Protein AF-H3BUK2-F1 (afdb_monomer_lite)

Radius of gyration: 29.96 Å; chains: 1; bounding box: 55×35×66 Å

Sequence (90 aa):
MSKCRKTPVQQLASPASFSPDILADIFELFAKNFSYGKPLNNEWQLPDPSEIFTCDHTELNAFLDLKNSLNEVKNLLSDKKLDEWHEHTA

Structure (mmCIF, N/CA/C/O backbone):
data_AF-H3BUK2-F1
#
_entry.id   AF-H3BUK2-F1
#
loop_
_atom_site.group_PDB
_atom_site.id
_atom_site.type_symbol
_atom_site.label_atom_id
_atom_site.label_alt_id
_atom_site.label_comp_id
_atom_site.label_asym_id
_atom_site.label_entity_id
_atom_site.label_seq_id
_atom_site.pdbx_PDB_ins_code
_atom_site.Cartn_x
_atom_site.Cartn_y
_atom_site.Cartn_z
_atom_site.occupancy
_atom_site.B_iso_or_equiv
_atom_site.auth_seq_id
_atom_site.auth_comp_id
_atom_site.auth_asym_id
_atom_site.auth_atom_id
_atom_site.pdbx_PDB_model_num
ATOM 1 N N . MET A 1 1 ? 33.979 -20.113 41.781 1.00 43.41 1 MET A N 1
ATOM 2 C CA . MET A 1 1 ? 33.652 -18.830 42.444 1.00 43.41 1 MET A CA 1
ATOM 3 C C . MET A 1 1 ? 33.654 -17.721 41.395 1.00 43.41 1 MET A C 1
ATOM 5 O O . MET A 1 1 ? 34.669 -17.062 41.225 1.00 43.41 1 MET A O 1
ATOM 9 N N . SER A 1 2 ? 32.546 -17.534 40.673 1.00 49.44 2 SER A N 1
ATOM 10 C CA . SER A 1 2 ? 32.396 -16.438 39.703 1.00 49.44 2 SER A CA 1
ATOM 11 C C . SER A 1 2 ? 31.236 -15.556 40.144 1.00 49.44 2 SER A C 1
ATOM 13 O O . SER A 1 2 ? 30.115 -16.026 40.318 1.00 49.44 2 SER A O 1
ATOM 15 N N . LYS A 1 3 ? 31.549 -14.291 40.429 1.00 54.47 3 LYS A N 1
ATOM 16 C CA . LYS A 1 3 ? 30.641 -13.302 41.014 1.00 54.47 3 LYS A CA 1
ATOM 17 C C . LYS A 1 3 ? 29.566 -12.919 39.992 1.00 54.47 3 LYS A C 1
ATOM 19 O O . LYS A 1 3 ? 29.883 -12.326 38.965 1.00 54.47 3 LYS A O 1
ATOM 24 N N . CYS A 1 4 ? 28.308 -13.240 40.285 1.00 55.25 4 CYS A N 1
ATOM 25 C CA . CYS A 1 4 ? 27.162 -12.790 39.500 1.00 55.25 4 CYS A CA 1
ATOM 26 C C . CYS A 1 4 ? 27.012 -11.266 39.662 1.00 55.25 4 CYS A C 1
ATOM 28 O O . CYS A 1 4 ? 26.856 -10.769 40.782 1.00 55.25 4 CYS A O 1
ATOM 30 N N . ARG A 1 5 ? 27.128 -10.509 38.564 1.00 57.84 5 ARG A N 1
ATOM 31 C CA . ARG A 1 5 ? 26.871 -9.062 38.548 1.00 57.84 5 ARG A CA 1
ATOM 32 C C . ARG 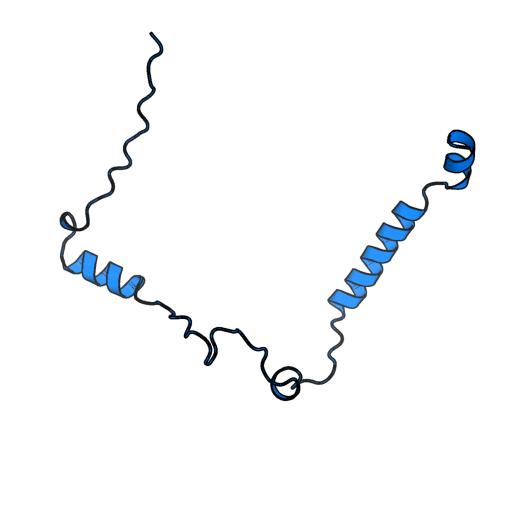A 1 5 ? 25.368 -8.843 38.732 1.00 57.84 5 ARG A C 1
ATOM 34 O O . ARG A 1 5 ? 24.579 -9.344 37.941 1.00 57.84 5 ARG A O 1
ATOM 41 N N . LYS A 1 6 ? 24.977 -8.099 39.771 1.00 54.53 6 LYS A N 1
ATOM 42 C CA . LYS A 1 6 ? 23.586 -7.681 39.984 1.00 54.53 6 LYS A CA 1
ATOM 43 C C . LYS A 1 6 ? 23.212 -6.670 38.898 1.00 54.53 6 LYS A C 1
ATOM 45 O O . LYS A 1 6 ? 23.835 -5.614 38.812 1.00 54.53 6 LYS A O 1
ATOM 50 N N . THR A 1 7 ? 22.228 -6.999 38.070 1.00 52.12 7 THR A N 1
ATOM 51 C CA . THR A 1 7 ? 21.535 -6.039 37.204 1.00 52.12 7 THR A CA 1
ATOM 52 C C . THR A 1 7 ? 20.889 -4.952 38.070 1.00 52.12 7 THR A C 1
ATOM 54 O O . THR A 1 7 ? 20.356 -5.283 39.135 1.00 52.12 7 THR A O 1
ATOM 57 N N . PRO A 1 8 ? 20.928 -3.666 37.672 1.00 48.56 8 PRO A N 1
ATOM 58 C CA . PRO A 1 8 ? 20.193 -2.625 38.375 1.00 48.56 8 PRO A CA 1
ATOM 59 C C . PRO A 1 8 ? 18.715 -3.000 38.357 1.00 48.56 8 PRO A C 1
ATOM 61 O O . PRO A 1 8 ? 18.124 -3.163 37.291 1.00 48.56 8 PRO A O 1
ATOM 64 N N . VAL A 1 9 ? 18.139 -3.195 39.540 1.00 52.19 9 VAL A N 1
ATOM 65 C CA . VAL A 1 9 ? 16.698 -3.347 39.704 1.00 52.19 9 VAL A CA 1
ATOM 66 C C . VAL A 1 9 ? 16.101 -2.021 39.249 1.00 52.19 9 VAL A C 1
ATOM 68 O O . VAL A 1 9 ? 16.123 -1.046 39.996 1.00 52.19 9 VAL A O 1
ATOM 71 N N . GLN A 1 10 ? 15.617 -1.956 38.007 1.00 54.78 10 GLN A N 1
ATOM 72 C CA . GLN A 1 10 ? 14.588 -0.991 37.648 1.00 54.78 10 GLN A CA 1
ATOM 73 C C . GLN A 1 10 ? 13.451 -1.272 38.623 1.00 54.78 10 GLN A C 1
ATOM 75 O O . GLN A 1 10 ? 12.759 -2.282 38.504 1.00 54.78 10 GLN A O 1
ATOM 80 N N . GLN A 1 11 ? 13.353 -0.456 39.672 1.00 55.56 11 GLN A N 1
ATOM 81 C CA . GLN A 1 11 ? 12.221 -0.492 40.577 1.00 55.56 11 GLN A CA 1
ATOM 82 C C . GLN A 1 11 ? 11.001 -0.213 39.711 1.00 55.56 11 GLN A C 1
ATOM 84 O O . GLN A 1 11 ? 10.767 0.919 39.295 1.00 55.56 11 GLN A O 1
ATOM 89 N N . LEU A 1 12 ? 10.273 -1.273 39.376 1.00 56.44 12 LEU A N 1
ATOM 90 C CA . LEU A 1 12 ? 8.979 -1.173 38.740 1.00 56.44 12 LEU A CA 1
ATOM 91 C C . LEU A 1 12 ? 8.077 -0.508 39.779 1.00 56.44 12 LEU A C 1
ATOM 93 O O . LEU A 1 12 ? 7.650 -1.157 40.736 1.00 56.44 12 LEU A O 1
ATOM 97 N N . ALA A 1 13 ? 7.907 0.812 39.666 1.00 63.03 13 ALA A N 1
ATOM 98 C CA . ALA A 1 13 ? 7.043 1.576 40.550 1.00 63.03 13 ALA A CA 1
ATOM 99 C C . ALA A 1 13 ? 5.664 0.912 40.522 1.00 63.03 13 ALA A C 1
ATOM 101 O O . ALA A 1 13 ? 5.012 0.839 39.481 1.00 63.03 13 ALA A O 1
ATOM 102 N N . SER A 1 14 ? 5.278 0.318 41.649 1.00 66.50 14 SER A N 1
ATOM 103 C CA . SER A 1 14 ? 3.999 -0.371 41.747 1.00 66.50 14 SER A CA 1
ATOM 104 C C . SER A 1 14 ? 2.891 0.682 41.716 1.00 66.50 14 SER A C 1
ATOM 106 O O . SER A 1 14 ? 3.030 1.700 42.388 1.00 66.50 14 SER A O 1
ATOM 108 N N . PRO A 1 15 ? 1.779 0.463 40.997 1.00 61.28 15 PRO A N 1
ATOM 109 C CA . PRO A 1 15 ? 0.724 1.468 40.826 1.00 61.28 15 PRO A CA 1
ATOM 110 C C . PRO A 1 15 ? 0.132 1.997 42.147 1.00 61.28 15 PRO A C 1
ATOM 112 O O . PRO A 1 15 ? -0.437 3.079 42.171 1.00 61.28 15 PRO A O 1
ATOM 115 N N . ALA A 1 16 ? 0.337 1.289 43.263 1.00 65.62 16 ALA A N 1
ATOM 116 C CA . ALA A 1 16 ? -0.021 1.724 44.613 1.00 65.62 16 ALA A CA 1
ATOM 117 C C . ALA A 1 16 ? 0.801 2.914 45.165 1.00 65.62 16 ALA A C 1
ATOM 119 O O . ALA A 1 16 ? 0.462 3.424 46.229 1.00 65.62 16 ALA A O 1
ATOM 120 N N . SER A 1 17 ? 1.881 3.347 44.499 1.00 79.44 17 SER A N 1
ATOM 121 C CA . SER A 1 17 ? 2.712 4.480 44.944 1.00 79.44 17 SER A CA 1
ATOM 122 C C . SER A 1 17 ? 2.287 5.842 44.386 1.00 79.44 17 SER A C 1
ATOM 124 O O . SER A 1 17 ? 2.902 6.846 44.738 1.00 79.44 17 SER A O 1
ATOM 126 N N . PHE A 1 18 ? 1.292 5.890 43.498 1.00 82.25 18 PHE A N 1
ATOM 127 C CA . PHE A 1 18 ? 0.847 7.121 42.839 1.00 82.25 18 PHE A CA 1
ATOM 128 C C . PHE A 1 18 ? -0.477 7.617 43.426 1.00 82.25 18 PHE A C 1
ATOM 130 O O . PHE A 1 18 ? -1.298 6.820 43.882 1.00 82.25 18 PHE A O 1
ATOM 137 N N . SER A 1 19 ? -0.685 8.937 43.431 1.00 87.94 19 SER A N 1
ATOM 138 C CA . SER A 1 19 ? -1.963 9.513 43.852 1.00 87.94 19 SER A CA 1
ATOM 139 C C . SER A 1 19 ? -3.083 9.133 42.869 1.00 87.94 19 SER A C 1
ATOM 141 O O . SER A 1 19 ? -2.806 8.891 41.689 1.00 87.94 19 SER A O 1
ATOM 143 N N . PRO A 1 20 ? -4.350 9.101 43.322 1.00 86.62 20 PRO A N 1
ATOM 144 C CA . PRO A 1 20 ? -5.489 8.770 42.465 1.00 86.62 20 PRO A CA 1
ATOM 145 C C . PRO A 1 20 ? -5.589 9.651 41.214 1.00 86.62 20 PRO A C 1
ATOM 147 O O . PRO A 1 20 ? -5.898 9.136 40.144 1.00 86.62 20 PRO A O 1
ATOM 150 N N . ASP A 1 21 ? -5.258 10.939 41.334 1.00 89.31 21 ASP A N 1
ATOM 151 C CA . ASP A 1 21 ? -5.292 11.892 40.217 1.00 89.31 21 ASP A CA 1
ATOM 152 C C . ASP A 1 21 ? -4.272 11.528 39.128 1.00 89.31 21 ASP A C 1
ATOM 154 O O . ASP A 1 21 ? -4.605 11.475 37.950 1.00 89.31 21 A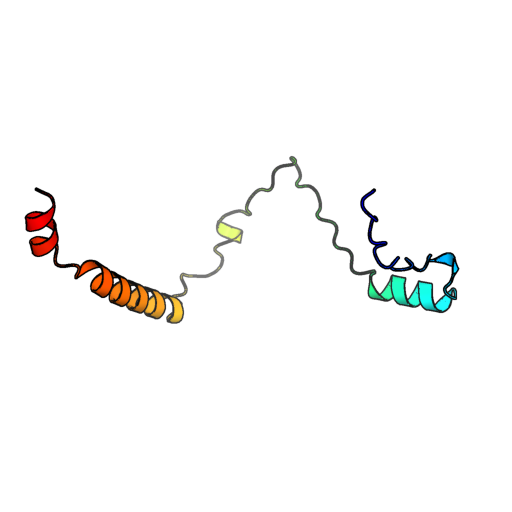SP A O 1
ATOM 158 N N . ILE A 1 22 ? -3.047 11.155 39.520 1.00 88.56 22 ILE A N 1
ATOM 159 C CA . ILE A 1 22 ? -2.001 10.734 38.573 1.00 88.56 22 ILE A CA 1
ATOM 160 C C . ILE A 1 22 ? -2.407 9.435 37.863 1.00 88.56 22 ILE A C 1
ATOM 162 O O . ILE A 1 22 ? -2.146 9.261 36.675 1.00 88.56 22 ILE A O 1
ATOM 166 N N . LEU A 1 23 ? -3.048 8.507 38.579 1.00 89.25 23 LEU A N 1
ATOM 167 C CA . LEU A 1 23 ? -3.543 7.265 37.982 1.00 89.25 23 LEU A CA 1
ATOM 168 C C . LEU A 1 23 ? -4.681 7.521 36.984 1.00 89.25 23 LEU A C 1
ATOM 170 O O . LEU A 1 23 ? -4.733 6.844 35.957 1.00 89.25 23 LEU A O 1
ATOM 174 N N . ALA A 1 24 ? -5.558 8.489 37.266 1.00 88.62 24 ALA A N 1
ATOM 175 C CA . ALA A 1 24 ? -6.627 8.898 36.361 1.00 88.62 24 ALA A CA 1
ATOM 176 C C . ALA A 1 24 ? -6.068 9.532 35.076 1.00 88.62 24 ALA A C 1
ATOM 178 O O . ALA A 1 24 ? -6.448 9.105 33.986 1.00 88.62 24 ALA A O 1
ATOM 179 N N . ASP A 1 25 ? -5.098 10.443 35.197 1.00 89.88 25 ASP A N 1
ATOM 180 C CA . ASP A 1 25 ? -4.432 11.078 34.053 1.00 89.88 25 ASP A CA 1
ATOM 181 C C . ASP A 1 25 ? -3.731 10.045 33.159 1.00 89.88 25 ASP A C 1
ATOM 183 O O . ASP A 1 25 ? -3.857 10.064 31.934 1.00 89.88 25 ASP A O 1
ATOM 187 N N . ILE A 1 26 ? -3.011 9.092 33.764 1.00 87.88 26 ILE A N 1
ATOM 188 C CA . ILE A 1 26 ? -2.377 7.991 33.028 1.00 87.88 26 ILE A CA 1
ATOM 189 C C . ILE A 1 26 ? -3.446 7.161 32.311 1.00 87.88 26 ILE A C 1
ATOM 191 O O . ILE A 1 26 ? -3.293 6.850 31.131 1.00 87.88 26 ILE A O 1
ATOM 195 N N . PHE A 1 27 ? -4.536 6.804 32.989 1.00 86.62 27 PHE A N 1
ATOM 196 C CA . PHE A 1 27 ? -5.600 6.028 32.362 1.00 86.62 27 PHE A CA 1
ATOM 197 C C . PHE A 1 27 ? -6.192 6.759 31.153 1.00 86.62 27 PHE A C 1
ATOM 199 O O . PHE A 1 27 ? -6.343 6.145 30.102 1.00 86.62 27 PHE A O 1
ATOM 206 N N . GLU A 1 28 ? -6.456 8.062 31.262 1.00 89.00 28 GLU A N 1
ATOM 207 C CA . GLU A 1 28 ? -6.989 8.875 30.166 1.00 89.00 28 GLU A CA 1
ATOM 208 C C . GLU A 1 28 ? -6.014 8.969 28.980 1.00 89.00 28 GLU A C 1
ATOM 210 O O . GLU A 1 28 ? -6.407 8.751 27.831 1.00 89.00 28 GLU A O 1
ATOM 215 N N . LEU A 1 29 ? -4.723 9.195 29.246 1.00 90.00 29 LEU A N 1
ATOM 216 C CA . LEU A 1 29 ? -3.684 9.282 28.213 1.00 90.00 29 LEU A CA 1
ATOM 217 C C . LEU A 1 29 ? -3.516 7.978 27.423 1.00 90.00 29 LEU A C 1
ATOM 219 O O . LEU A 1 29 ? -3.238 8.009 26.221 1.00 90.00 29 LEU A O 1
ATOM 223 N N . PHE A 1 30 ? -3.698 6.835 28.084 1.00 85.06 30 PHE A N 1
ATOM 224 C CA . PHE A 1 30 ? -3.538 5.508 27.488 1.00 85.06 30 PHE A CA 1
ATOM 225 C C . PHE A 1 30 ? -4.874 4.803 27.195 1.00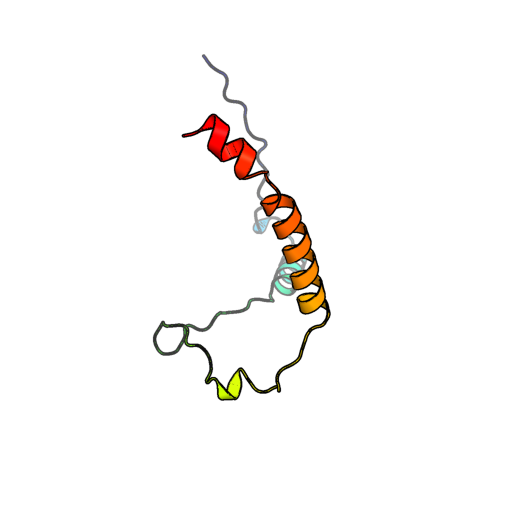 85.06 30 PHE A C 1
ATOM 227 O O . PHE A 1 30 ? -4.878 3.644 26.781 1.00 85.06 30 PHE A O 1
ATOM 234 N N . ALA A 1 31 ? -6.007 5.502 27.325 1.00 84.06 31 ALA A N 1
ATOM 235 C CA . ALA A 1 31 ? -7.339 4.952 27.060 1.00 84.06 31 ALA A CA 1
ATOM 236 C C . ALA A 1 31 ? -7.603 4.677 25.571 1.00 84.06 31 ALA A C 1
ATOM 238 O O . ALA A 1 31 ? -8.574 3.994 25.238 1.00 84.06 31 ALA A O 1
ATOM 239 N N . LYS A 1 32 ? -6.755 5.185 24.661 1.00 83.12 32 LYS A N 1
ATOM 240 C CA . LYS A 1 32 ? -6.814 4.883 23.223 1.00 83.12 32 LYS A CA 1
ATOM 241 C C . LYS A 1 32 ? -6.437 3.427 22.972 1.00 83.12 32 LYS A C 1
ATOM 243 O O . LYS A 1 32 ? -5.315 3.109 22.585 1.00 83.12 32 LYS A O 1
ATOM 248 N N . ASN A 1 33 ? -7.404 2.547 23.178 1.00 78.88 33 ASN A N 1
ATOM 249 C CA . ASN A 1 33 ? -7.296 1.140 22.865 1.00 78.88 33 ASN A CA 1
ATOM 250 C C . ASN A 1 33 ? -8.157 0.829 21.638 1.00 78.88 33 ASN A C 1
ATOM 252 O O . ASN A 1 33 ? -9.313 1.243 21.557 1.00 78.88 33 ASN A O 1
ATOM 256 N N . PHE A 1 34 ? -7.588 0.099 20.686 1.00 82.00 34 PHE A N 1
ATOM 257 C CA . PHE A 1 34 ? -8.300 -0.392 19.515 1.00 82.00 34 PHE A CA 1
ATOM 258 C C . PHE A 1 34 ? -8.447 -1.899 19.664 1.00 82.00 34 PHE A C 1
ATOM 260 O O . PHE A 1 34 ? -7.455 -2.627 19.715 1.00 82.00 34 PHE A O 1
ATOM 267 N N . SER A 1 35 ? -9.684 -2.378 19.741 1.00 74.00 35 SER A N 1
ATOM 268 C CA . SER A 1 35 ? -9.952 -3.805 19.655 1.00 74.00 35 SER A CA 1
ATOM 269 C C . SER A 1 35 ? -10.057 -4.201 18.187 1.00 74.00 35 SER A C 1
ATOM 271 O O . SER A 1 35 ? -10.906 -3.713 17.442 1.00 74.00 35 SER A O 1
ATOM 273 N N . TYR A 1 36 ? -9.191 -5.114 17.758 1.00 76.19 36 TYR A N 1
ATOM 274 C CA . TYR A 1 36 ? -9.385 -5.790 16.484 1.00 76.19 36 TYR A CA 1
ATOM 275 C C . TYR A 1 36 ? -10.525 -6.791 16.660 1.00 76.19 36 TYR A C 1
ATOM 277 O O . TYR A 1 36 ? -10.378 -7.806 17.347 1.00 76.19 36 TYR A O 1
ATOM 285 N N . GLY A 1 37 ? -11.685 -6.478 16.083 1.00 77.38 37 GLY A N 1
ATOM 286 C CA . GLY A 1 37 ? -12.793 -7.420 16.010 1.00 77.38 37 GLY A CA 1
ATOM 287 C C . GLY A 1 37 ? -12.356 -8.646 15.218 1.00 77.38 37 GLY A C 1
ATOM 288 O O . GLY A 1 37 ? -11.856 -8.514 14.101 1.00 77.38 37 GLY A O 1
ATOM 289 N N . LYS A 1 38 ? -12.517 -9.842 15.795 1.00 75.75 38 LYS A N 1
ATOM 290 C CA . LYS A 1 38 ? -12.317 -11.080 15.037 1.00 75.75 38 LYS A CA 1
ATOM 291 C C . LYS A 1 38 ? -13.260 -11.068 13.827 1.00 75.75 38 LYS A C 1
ATOM 293 O O . LYS A 1 38 ? -14.443 -10.772 14.007 1.00 75.75 38 LYS A O 1
ATOM 298 N N . PRO A 1 39 ? -12.769 -11.390 12.622 1.00 80.75 39 PRO A N 1
ATOM 299 C CA . PRO A 1 39 ? -13.620 -11.461 11.442 1.00 80.75 39 PRO A CA 1
ATOM 300 C C . PRO A 1 39 ? -14.669 -12.571 11.602 1.00 80.75 39 PRO A C 1
ATOM 302 O O . PRO A 1 39 ? -14.444 -13.534 12.341 1.00 80.75 39 PRO A O 1
ATOM 305 N N . LEU A 1 40 ? -15.804 -12.442 10.899 1.00 76.19 40 LEU A N 1
ATOM 306 C CA . LEU A 1 40 ? -17.012 -13.274 11.067 1.00 76.19 40 LEU A CA 1
ATOM 307 C C . LEU A 1 40 ? -16.752 -14.796 11.054 1.00 76.19 40 LEU A C 1
ATOM 309 O O . LEU A 1 40 ? -17.497 -15.532 11.691 1.00 76.19 40 LEU A O 1
ATOM 313 N N . ASN A 1 41 ? -15.677 -15.250 10.397 1.00 80.31 41 ASN A N 1
ATOM 314 C CA . ASN A 1 41 ? -15.300 -16.663 10.265 1.00 80.31 41 ASN A CA 1
ATOM 315 C C . ASN A 1 41 ? -13.883 -16.988 10.791 1.00 80.31 41 ASN A C 1
ATOM 317 O O . ASN A 1 41 ? -13.286 -17.965 10.357 1.00 80.31 41 ASN A O 1
ATOM 321 N N . ASN A 1 42 ? -13.305 -16.176 11.690 1.00 76.12 42 ASN A N 1
ATOM 322 C CA . ASN A 1 42 ? -11.888 -16.247 12.121 1.00 76.12 42 ASN A CA 1
ATOM 323 C C . ASN A 1 42 ? -10.841 -16.082 10.999 1.00 76.12 42 ASN A C 1
ATOM 325 O O . ASN A 1 42 ? -9.644 -16.153 11.272 1.00 76.12 42 ASN A O 1
ATOM 329 N N . GLU A 1 43 ? -11.266 -15.806 9.772 1.00 81.88 43 GLU A N 1
ATOM 330 C CA . GLU A 1 43 ? -10.389 -15.544 8.638 1.00 81.88 43 GLU A CA 1
ATOM 331 C C . GLU A 1 43 ? -10.497 -14.085 8.226 1.00 81.88 43 GLU A C 1
ATOM 333 O O . GLU A 1 43 ? -11.591 -13.569 7.992 1.00 81.88 43 GLU A O 1
ATOM 338 N N . TRP A 1 44 ? -9.354 -13.412 8.146 1.00 82.38 44 TRP A N 1
ATOM 339 C CA . TRP A 1 44 ? -9.287 -12.082 7.563 1.00 82.38 44 TRP A CA 1
ATOM 340 C C . TRP A 1 44 ? -9.506 -12.215 6.061 1.00 82.38 44 TRP A C 1
ATOM 342 O O . TRP A 1 44 ? -8.694 -12.821 5.368 1.00 82.38 44 TRP A O 1
ATOM 352 N N . GLN A 1 45 ? -10.621 -11.676 5.583 1.00 82.88 45 GLN A N 1
ATOM 353 C CA . GLN A 1 45 ? -10.946 -11.635 4.166 1.00 82.88 45 GLN A CA 1
ATOM 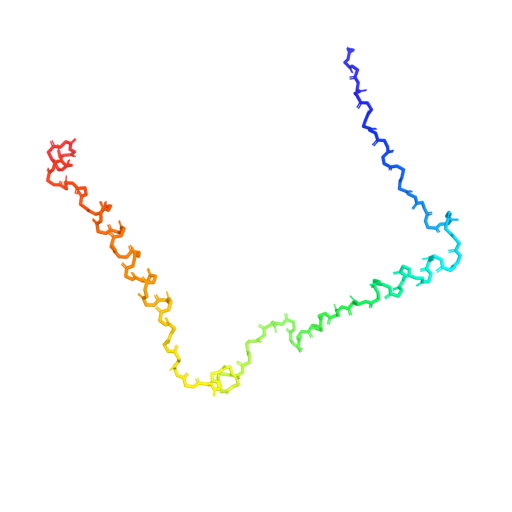354 C C . GLN A 1 45 ? -10.618 -10.245 3.627 1.00 82.88 45 GLN A C 1
ATOM 356 O O . GLN A 1 45 ? -10.801 -9.242 4.324 1.00 82.88 45 GLN A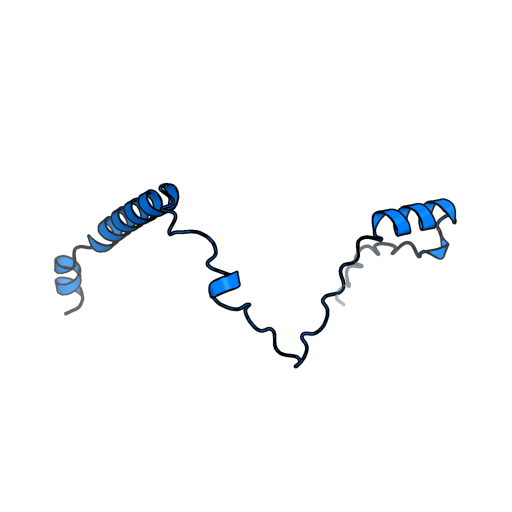 O 1
ATOM 361 N N . LEU A 1 46 ? -10.107 -10.192 2.399 1.00 83.50 46 LEU A N 1
ATOM 362 C CA . LEU A 1 46 ? -9.976 -8.925 1.691 1.00 83.50 46 LEU A CA 1
ATOM 363 C C . LEU A 1 46 ? -11.382 -8.412 1.329 1.00 83.50 46 LEU A C 1
ATOM 365 O O . LEU A 1 46 ? -12.253 -9.234 1.034 1.00 83.50 46 LEU A O 1
ATOM 369 N N . PRO A 1 47 ? -11.614 -7.086 1.356 1.00 85.62 47 PRO A N 1
ATOM 370 C CA . PRO A 1 47 ? -12.843 -6.497 0.827 1.00 85.62 47 PRO A CA 1
ATOM 371 C C . PRO A 1 47 ? -13.057 -6.864 -0.649 1.00 85.62 47 PRO A C 1
ATOM 373 O O . PRO A 1 47 ? -12.134 -7.332 -1.325 1.00 85.62 47 PRO A O 1
ATOM 376 N N . ASP A 1 48 ? -14.268 -6.663 -1.165 1.00 88.50 48 ASP A N 1
ATOM 377 C CA . ASP A 1 48 ? -14.532 -6.961 -2.574 1.00 88.50 48 ASP A CA 1
ATOM 378 C C . ASP A 1 48 ? -13.629 -6.095 -3.480 1.00 88.50 48 ASP A C 1
ATOM 380 O O . ASP A 1 48 ? -13.388 -4.927 -3.164 1.00 88.50 48 ASP A O 1
ATOM 384 N N . PRO A 1 49 ? -13.111 -6.603 -4.614 1.00 87.69 49 PRO A N 1
ATOM 385 C CA . PRO A 1 49 ? -12.286 -5.802 -5.515 1.00 87.69 49 PRO A CA 1
ATOM 386 C C . PRO A 1 49 ? -12.940 -4.483 -5.953 1.00 87.69 49 PRO A C 1
ATOM 388 O O . PRO A 1 49 ? -12.225 -3.505 -6.155 1.00 87.69 49 PRO A O 1
ATOM 391 N N . SER A 1 50 ? -14.272 -4.425 -6.053 1.00 87.75 50 SER A N 1
ATOM 392 C CA . SER A 1 50 ? -15.008 -3.185 -6.340 1.00 87.75 50 SER A CA 1
ATOM 393 C C . SER A 1 50 ? -14.952 -2.157 -5.203 1.00 87.75 50 SER A C 1
ATOM 395 O O . SER A 1 50 ? -15.055 -0.959 -5.458 1.00 87.75 50 SER A O 1
ATOM 397 N N . GLU A 1 51 ? -14.731 -2.601 -3.964 1.00 86.31 51 GLU A N 1
ATOM 398 C CA . GLU A 1 51 ? -14.520 -1.750 -2.787 1.00 86.31 51 GLU A CA 1
ATOM 399 C C . GLU A 1 51 ? -13.051 -1.324 -2.629 1.00 86.31 51 GLU A C 1
ATOM 401 O O . GLU A 1 51 ? -12.773 -0.268 -2.061 1.00 86.31 51 GLU A O 1
ATOM 406 N N . ILE A 1 52 ? -12.100 -2.130 -3.121 1.00 87.81 52 ILE A N 1
ATOM 407 C CA . ILE A 1 52 ? -10.655 -1.857 -3.011 1.00 87.81 52 ILE A CA 1
ATOM 408 C C . ILE A 1 52 ? -10.165 -0.975 -4.164 1.00 87.81 52 ILE A C 1
ATOM 410 O O . ILE A 1 52 ? -9.400 -0.034 -3.952 1.00 87.81 52 ILE A O 1
ATOM 414 N N . PHE A 1 53 ? -10.585 -1.276 -5.391 1.00 84.75 53 PHE A N 1
ATOM 415 C CA . PHE A 1 53 ? -10.136 -0.596 -6.605 1.00 84.75 53 PHE A CA 1
ATOM 416 C C . PHE A 1 53 ? -11.155 0.461 -7.038 1.00 84.75 53 PHE A C 1
ATOM 418 O O . PHE A 1 53 ? -11.731 0.393 -8.119 1.00 84.75 53 PHE A O 1
ATOM 425 N N . THR A 1 54 ? -11.390 1.440 -6.163 1.00 85.19 54 THR A N 1
ATOM 426 C CA . THR A 1 54 ? -12.351 2.534 -6.400 1.00 85.19 54 THR A CA 1
ATOM 427 C C . THR A 1 54 ? -11.796 3.658 -7.271 1.00 85.19 54 THR A C 1
ATOM 429 O O . THR A 1 54 ? -12.561 4.470 -7.787 1.00 85.19 54 THR A O 1
ATOM 432 N N . CYS A 1 55 ? -10.475 3.712 -7.435 1.00 79.00 55 CYS A N 1
ATOM 433 C CA . CYS A 1 55 ? -9.789 4.720 -8.228 1.00 79.00 55 CYS A CA 1
ATOM 434 C C . CYS A 1 55 ? -9.246 4.119 -9.522 1.00 79.00 55 CYS A C 1
ATOM 436 O O . CYS A 1 55 ? -8.731 2.997 -9.532 1.00 79.00 55 CYS A O 1
ATOM 438 N N . ASP A 1 56 ? -9.275 4.919 -10.585 1.00 82.88 56 ASP A N 1
ATOM 439 C CA . ASP A 1 56 ? -8.593 4.597 -11.831 1.00 82.88 56 ASP A CA 1
ATOM 440 C C . ASP A 1 56 ? -7.076 4.494 -11.628 1.00 82.88 56 ASP A C 1
ATOM 442 O O . ASP A 1 56 ? -6.496 5.041 -10.679 1.00 82.88 56 ASP A O 1
ATOM 446 N N . HIS A 1 57 ? -6.419 3.782 -12.546 1.00 82.31 57 HIS A N 1
ATOM 447 C CA . HIS A 1 57 ? -4.977 3.583 -12.509 1.00 82.31 57 HIS A CA 1
ATOM 448 C C . HIS A 1 57 ? -4.241 4.923 -12.393 1.00 82.31 57 HIS A C 1
ATOM 450 O O . HIS A 1 57 ? -4.274 5.751 -13.300 1.00 82.31 57 HIS A O 1
ATOM 456 N N . THR A 1 58 ? -3.561 5.121 -11.265 1.00 82.94 58 THR A N 1
ATOM 457 C CA . THR A 1 58 ? -2.727 6.298 -11.037 1.00 82.94 58 THR A CA 1
ATOM 458 C C . THR A 1 58 ? -1.271 5.915 -11.241 1.00 82.94 58 THR A C 1
ATOM 460 O O . THR A 1 58 ? -0.705 5.134 -10.472 1.00 82.94 58 THR A O 1
ATOM 463 N N . GLU A 1 59 ? -0.650 6.488 -12.268 1.00 82.62 59 GLU A N 1
ATOM 464 C CA . GLU A 1 59 ? 0.790 6.381 -12.462 1.00 82.62 59 GLU A CA 1
ATOM 465 C C . GLU A 1 59 ? 1.506 7.272 -11.446 1.00 82.62 59 GLU A C 1
ATOM 467 O O . GLU A 1 59 ? 1.379 8.497 -11.434 1.00 82.62 59 GLU A O 1
ATOM 472 N N . LEU A 1 60 ? 2.275 6.644 -10.564 1.00 88.50 60 LEU A N 1
ATOM 473 C CA . LEU A 1 60 ? 3.129 7.355 -9.628 1.00 88.50 60 LEU A CA 1
ATOM 474 C C . LEU A 1 60 ? 4.497 7.534 -10.275 1.00 88.50 60 LEU A C 1
ATOM 476 O O . LEU A 1 60 ? 5.300 6.601 -10.303 1.00 88.50 60 LEU A O 1
ATOM 480 N N . ASN A 1 61 ? 4.770 8.745 -10.768 1.00 91.94 61 ASN A N 1
ATOM 481 C CA . ASN A 1 61 ? 6.035 9.084 -11.432 1.00 91.94 61 ASN A CA 1
ATOM 482 C C . ASN A 1 61 ? 7.261 8.683 -10.596 1.00 91.94 61 ASN A C 1
ATOM 484 O O . ASN A 1 61 ? 8.206 8.121 -11.132 1.00 91.94 61 ASN A O 1
ATOM 488 N N . ALA A 1 62 ? 7.189 8.818 -9.267 1.00 93.44 62 ALA A N 1
ATOM 489 C CA . ALA A 1 62 ? 8.248 8.369 -8.362 1.00 93.44 62 ALA A CA 1
ATOM 490 C C . ALA A 1 62 ? 8.582 6.867 -8.493 1.00 93.44 62 ALA A C 1
ATOM 492 O O . ALA A 1 62 ? 9.742 6.479 -8.372 1.00 93.44 62 ALA A O 1
ATOM 493 N N . PHE A 1 63 ? 7.593 6.007 -8.759 1.00 90.31 63 PHE A N 1
ATOM 494 C CA . PHE A 1 63 ? 7.825 4.578 -8.995 1.00 90.31 63 PHE A CA 1
ATOM 495 C C . PHE A 1 63 ? 8.363 4.292 -10.394 1.00 90.31 63 PHE A C 1
ATOM 497 O O . PHE A 1 63 ? 9.157 3.365 -10.557 1.00 90.31 63 PHE A O 1
ATOM 504 N N . LEU A 1 64 ? 7.979 5.088 -11.391 1.00 93.62 64 LEU A N 1
ATOM 505 C CA . LEU A 1 64 ? 8.560 4.998 -12.730 1.00 93.62 64 LEU A CA 1
ATOM 506 C C . LEU A 1 64 ? 10.042 5.392 -12.708 1.00 93.62 64 LEU A C 1
ATOM 508 O O . LEU A 1 64 ? 10.874 4.665 -13.254 1.00 93.62 64 LEU A O 1
ATOM 512 N N . ASP A 1 65 ? 10.376 6.470 -12.005 1.00 94.94 65 ASP A N 1
ATOM 513 C CA . ASP A 1 65 ? 11.751 6.935 -11.821 1.00 94.94 65 ASP A CA 1
ATOM 514 C C . ASP A 1 65 ? 12.578 5.920 -11.026 1.00 94.94 65 ASP A C 1
ATOM 516 O O . ASP A 1 65 ? 13.687 5.563 -11.430 1.00 94.94 65 ASP A O 1
ATOM 520 N N . LEU A 1 66 ? 12.013 5.365 -9.947 1.00 95.25 66 LEU A N 1
ATOM 521 C CA . LEU A 1 66 ? 12.653 4.300 -9.174 1.00 95.25 66 LEU A CA 1
ATOM 522 C C . LEU A 1 66 ? 12.922 3.060 -10.034 1.00 95.25 66 LEU A C 1
ATOM 524 O O . LEU A 1 66 ? 14.019 2.507 -9.983 1.00 95.25 66 LEU A O 1
ATOM 528 N N . LYS A 1 67 ? 11.951 2.630 -10.848 1.00 94.25 67 LYS A N 1
ATOM 529 C CA . LYS A 1 67 ? 12.120 1.510 -11.784 1.00 94.25 67 LYS A CA 1
ATOM 530 C C . LYS A 1 67 ? 13.299 1.761 -12.726 1.00 94.25 67 LYS A C 1
ATOM 532 O O . LYS A 1 67 ? 14.099 0.854 -12.948 1.00 94.25 67 LYS A O 1
ATOM 537 N N . ASN A 1 68 ? 13.414 2.970 -13.270 1.00 93.38 68 ASN A N 1
ATOM 538 C CA . ASN A 1 68 ? 14.508 3.326 -14.171 1.00 93.38 68 ASN A CA 1
ATOM 539 C C . ASN A 1 68 ? 15.857 3.312 -13.437 1.00 93.38 68 ASN A C 1
ATOM 541 O O . ASN A 1 68 ? 16.780 2.642 -13.893 1.00 93.38 68 ASN A O 1
ATOM 545 N N . SER A 1 69 ? 15.933 3.921 -12.251 1.00 93.38 69 SER A N 1
ATOM 546 C CA . SER A 1 69 ? 17.138 3.915 -11.411 1.00 93.38 69 SER A CA 1
ATOM 547 C C . SER A 1 69 ? 17.597 2.496 -11.043 1.00 93.38 69 SER A C 1
ATOM 549 O O . SER A 1 69 ? 18.780 2.169 -11.140 1.00 93.38 69 SER A O 1
ATOM 551 N N . LEU A 1 70 ? 16.663 1.610 -10.683 1.00 93.06 70 LEU A N 1
ATOM 552 C CA . LEU A 1 70 ? 16.973 0.209 -10.387 1.00 93.06 70 LEU A CA 1
ATOM 553 C C . LEU A 1 70 ? 17.488 -0.542 -11.617 1.00 93.06 70 LEU A C 1
ATOM 555 O O . LEU A 1 70 ? 18.399 -1.360 -11.494 1.00 93.06 70 LEU A O 1
ATOM 559 N N . ASN A 1 71 ? 16.933 -0.268 -12.798 1.00 89.44 71 ASN A N 1
ATOM 560 C CA . ASN A 1 71 ? 17.404 -0.872 -14.041 1.00 89.44 71 ASN A CA 1
ATOM 561 C C . ASN A 1 71 ? 18.809 -0.391 -14.421 1.00 89.44 71 ASN A C 1
ATOM 563 O O . ASN A 1 71 ? 19.610 -1.198 -14.884 1.00 89.44 71 ASN A O 1
ATOM 567 N N . GLU A 1 72 ? 19.137 0.878 -14.184 1.00 86.62 72 GLU A N 1
ATOM 568 C CA . GLU A 1 72 ? 20.492 1.401 -14.386 1.00 86.62 72 GLU A CA 1
ATOM 569 C C . GLU A 1 72 ? 21.499 0.697 -13.474 1.00 86.62 72 GLU A C 1
ATOM 571 O O . GLU A 1 72 ? 22.496 0.158 -13.954 1.00 86.62 72 GLU A O 1
ATOM 576 N N . VAL A 1 73 ? 21.205 0.601 -12.173 1.00 86.00 73 VAL A N 1
ATOM 577 C CA . VAL A 1 73 ? 22.056 -0.129 -11.218 1.00 86.00 73 VAL A CA 1
ATOM 578 C C . VAL A 1 73 ? 22.172 -1.604 -11.600 1.00 86.00 73 VAL A C 1
ATOM 580 O O . VAL A 1 73 ? 23.267 -2.165 -11.570 1.00 86.00 73 VAL A O 1
ATOM 583 N N . LYS A 1 74 ? 21.068 -2.242 -12.003 1.00 84.62 74 LYS A N 1
ATOM 584 C CA . LYS A 1 74 ? 21.081 -3.623 -12.493 1.00 84.62 74 LYS A CA 1
ATOM 585 C C . LYS A 1 74 ? 22.017 -3.766 -13.688 1.00 84.62 74 LYS A C 1
ATOM 587 O O . LYS A 1 74 ? 22.827 -4.684 -13.679 1.00 84.62 74 LYS A O 1
ATOM 592 N N . ASN A 1 75 ? 21.934 -2.891 -14.687 1.00 76.62 75 ASN A N 1
ATOM 593 C CA . ASN A 1 75 ? 22.790 -2.959 -15.873 1.00 76.62 75 ASN A CA 1
ATOM 594 C C . ASN A 1 75 ? 24.270 -2.809 -15.500 1.00 76.62 75 ASN A C 1
ATOM 596 O O . ASN A 1 75 ? 25.079 -3.628 -15.920 1.00 76.62 75 ASN A O 1
ATOM 600 N N . LEU A 1 76 ? 24.604 -1.886 -14.594 1.00 72.12 76 LEU A N 1
ATOM 601 C CA . LEU A 1 76 ? 25.969 -1.730 -14.076 1.00 72.12 76 LEU A CA 1
ATOM 602 C C . LEU A 1 76 ? 26.488 -2.979 -13.339 1.00 72.12 76 LEU A C 1
ATOM 604 O O . LEU A 1 76 ? 27.679 -3.276 -13.380 1.00 72.12 76 LEU A O 1
ATOM 608 N N . LEU A 1 77 ? 25.609 -3.726 -12.663 1.00 64.25 77 LEU A N 1
ATOM 609 C CA . LEU A 1 77 ? 25.949 -5.005 -12.022 1.00 64.25 77 LEU A CA 1
ATOM 610 C C . LEU A 1 77 ? 25.961 -6.189 -13.005 1.00 64.25 77 LEU A C 1
ATOM 612 O O . LEU A 1 77 ? 26.587 -7.212 -12.718 1.00 64.25 77 LEU A O 1
ATOM 616 N N . SER A 1 78 ? 25.262 -6.052 -14.134 1.00 60.47 78 SER A N 1
ATOM 617 C CA . SER A 1 78 ? 25.171 -7.038 -15.219 1.00 60.47 78 SER A CA 1
ATOM 618 C C . SER A 1 78 ? 26.365 -6.949 -16.166 1.00 60.47 78 SER A C 1
ATOM 620 O O . SER A 1 78 ? 26.779 -7.975 -16.691 1.00 60.47 78 SER A O 1
ATOM 622 N N . ASP A 1 79 ? 26.979 -5.769 -16.292 1.00 58.06 79 ASP A N 1
ATOM 623 C CA . ASP A 1 79 ? 28.249 -5.515 -16.991 1.00 58.06 79 ASP A CA 1
ATOM 624 C C . ASP A 1 79 ? 29.470 -6.118 -16.263 1.00 58.06 79 ASP A C 1
ATOM 626 O O . ASP A 1 79 ? 30.620 -5.718 -16.467 1.00 58.06 79 ASP A O 1
ATOM 630 N N . LYS A 1 80 ? 29.264 -7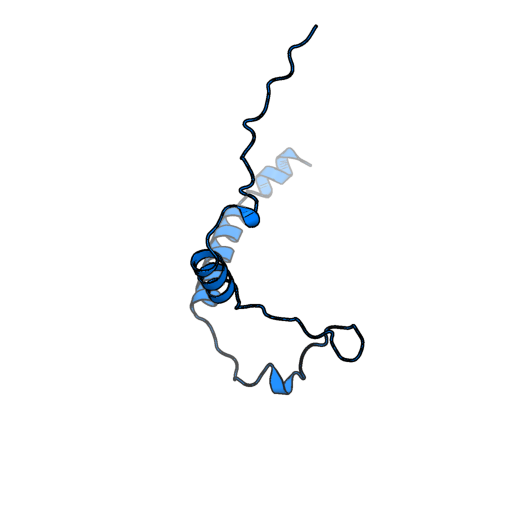.139 -15.421 1.00 59.75 80 LYS A N 1
ATOM 631 C CA . LYS A 1 80 ? 30.332 -8.106 -15.170 1.00 59.75 80 LYS A CA 1
ATOM 632 C C . LYS A 1 80 ? 30.659 -8.720 -16.520 1.00 59.75 80 LYS A C 1
ATOM 634 O O . LYS A 1 80 ? 29.782 -9.287 -17.163 1.00 59.75 80 LYS A O 1
ATOM 639 N N . LYS A 1 81 ? 31.915 -8.595 -16.939 1.00 64.25 81 LYS A N 1
ATOM 640 C CA . LYS A 1 81 ? 32.429 -9.181 -18.174 1.00 64.25 81 LYS A CA 1
ATOM 641 C C . LYS A 1 81 ? 32.256 -10.698 -18.132 1.00 64.25 81 LYS A C 1
ATOM 643 O O . LYS A 1 81 ? 33.134 -11.421 -17.675 1.00 64.25 81 LYS A O 1
ATOM 648 N N . LEU A 1 82 ? 31.087 -11.166 -18.563 1.00 60.97 82 LEU A N 1
ATOM 649 C CA . LEU A 1 82 ? 30.739 -12.581 -18.629 1.00 60.97 82 LEU A CA 1
ATOM 650 C C . LEU A 1 82 ? 31.755 -13.337 -19.484 1.00 60.97 82 LEU A C 1
ATOM 652 O O . LEU A 1 82 ? 32.082 -14.469 -19.155 1.00 60.97 82 LEU A O 1
ATOM 656 N N . ASP A 1 83 ? 32.322 -12.682 -20.498 1.00 61.34 83 ASP A N 1
ATOM 657 C CA . ASP A 1 83 ? 33.438 -13.207 -21.288 1.00 61.34 83 ASP A CA 1
ATOM 658 C C . ASP A 1 83 ? 34.676 -13.506 -20.419 1.00 61.34 83 ASP A C 1
ATOM 660 O O . ASP A 1 83 ? 35.234 -14.592 -20.508 1.00 61.34 83 ASP A O 1
ATOM 664 N N . GLU A 1 84 ? 35.065 -12.606 -19.506 1.00 63.03 84 GLU A N 1
ATOM 665 C CA . GLU A 1 84 ? 36.184 -12.841 -18.573 1.00 63.03 84 GLU A CA 1
ATOM 666 C C . GLU A 1 84 ? 35.845 -13.897 -17.506 1.00 63.03 84 GLU A C 1
ATOM 668 O O . GLU A 1 84 ? 36.724 -14.630 -17.060 1.00 63.03 84 GLU A O 1
ATOM 673 N N . TRP A 1 85 ? 34.576 -14.014 -17.094 1.00 63.50 85 TRP A N 1
ATOM 674 C CA . TRP A 1 85 ? 34.142 -15.091 -16.197 1.00 63.50 85 TRP A CA 1
ATOM 675 C C . TRP A 1 85 ? 34.255 -16.456 -16.906 1.00 63.50 85 TRP A C 1
ATOM 677 O O . TRP A 1 85 ? 34.847 -17.385 -16.347 1.00 63.50 85 TRP A O 1
ATOM 687 N N . HIS A 1 86 ? 33.751 -16.595 -18.137 1.00 64.06 86 HIS A N 1
ATOM 688 C CA . HIS A 1 86 ? 33.813 -17.860 -18.880 1.00 64.06 86 HIS A CA 1
ATOM 689 C C . HIS A 1 86 ? 35.252 -18.384 -19.043 1.00 64.06 86 HIS A C 1
ATOM 691 O O . HIS A 1 86 ? 35.467 -19.578 -18.863 1.00 64.06 86 HIS A O 1
ATOM 697 N N . GLU A 1 87 ? 36.242 -17.511 -19.251 1.00 67.81 87 GLU A N 1
ATOM 698 C CA . GLU A 1 87 ? 37.667 -17.891 -19.336 1.00 67.81 87 GLU A CA 1
ATOM 699 C C . GLU A 1 87 ? 38.251 -18.465 -18.027 1.00 67.81 87 GLU A C 1
ATOM 701 O O . GLU A 1 87 ? 39.227 -19.213 -18.051 1.00 67.81 87 GLU A O 1
ATOM 706 N N . HIS A 1 88 ? 37.676 -18.133 -16.867 1.00 65.00 88 HIS A N 1
ATOM 707 C CA . HIS A 1 88 ? 38.192 -18.538 -15.551 1.00 65.00 88 HIS A CA 1
ATOM 708 C C . HIS A 1 88 ? 37.375 -19.635 -14.854 1.00 65.00 88 HIS A C 1
ATOM 710 O O . HIS A 1 88 ? 37.726 -20.035 -13.742 1.00 65.00 88 HIS A O 1
ATOM 716 N N . THR A 1 89 ? 36.283 -20.108 -15.462 1.00 56.62 89 THR A N 1
ATOM 717 C CA . THR A 1 89 ? 35.401 -21.123 -14.849 1.00 56.62 89 THR A CA 1
ATOM 718 C C . THR A 1 89 ? 34.964 -22.262 -15.771 1.00 56.62 89 THR A C 1
ATOM 720 O O . THR A 1 89 ? 34.243 -23.142 -15.297 1.00 56.62 89 THR A O 1
ATOM 723 N N . ALA A 1 90 ? 35.382 -22.264 -17.040 1.00 49.16 90 ALA A N 1
ATOM 724 C CA . ALA A 1 90 ? 35.188 -23.386 -17.960 1.00 49.16 90 ALA A CA 1
ATOM 725 C C . ALA A 1 90 ? 36.242 -24.491 -17.774 1.00 49.16 90 ALA A C 1
ATOM 727 O O . ALA A 1 90 ? 37.408 -24.161 -17.454 1.00 49.16 90 ALA A O 1
#

pLDDT: mean 76.29, std 13.95, range [43.41, 95.25]

Foldseek 3Di:
DDDDDDDPPPPPPDPVVDDPVVVVVVCVVPVPDDDDDQPPVNDDDDPDPCVVCVDDDDDDVVVVVVVVVVVVVVVVVVPPPVVVVVVVPD

Secondary structure (DSSP, 8-state):
---PPPPP------GGGS-HHHHHHHHHHT------PPPTTSS-PPPPHHHH--S-----HHHHHHHHHHHHHHHHHH-S-HHHHHHHH-

Organism: Homo sapiens (NCBI:txid9606)